Protein AF-A0A0F7K2S4-F1 (afdb_monomer_lite)

Sequence (112 aa):
MKEFGVAGFEAARSLSELNLRTWEKLLEKQAETFGLFADAGVELVKATSEAKEIKDLVAAEMSVAKQFGENVAAKSREAVQLTTEARDDYRSWIEQGFETFSKQVSQSVKVA

Secondary structure (DSSP, 8-state):
-HHHHHHHHHHHHHHHHHHHHHHHHHHHHHHHHHHHHHHHHHHHHHHHHH-SSHHHHHHHHHHHHHHHHHHHHHHHHHHHHHHHHHHHHHHHHHHHHHHHHHHHHHHHHHH-

Structure (mmCIF, N/CA/C/O backbone):
data_AF-A0A0F7K2S4-F1
#
_entry.id   AF-A0A0F7K2S4-F1
#
loop_
_atom_site.group_PDB
_atom_site.id
_atom_site.type_symbol
_atom_site.label_atom_id
_atom_site.label_alt_id
_atom_site.label_comp_id
_atom_site.label_asym_id
_atom_site.label_entity_id
_atom_site.label_seq_id
_atom_site.pdbx_PDB_ins_code
_atom_site.Cartn_x
_atom_site.Cartn_y
_atom_site.Cartn_z
_atom_site.occupancy
_atom_site.B_iso_or_equiv
_atom_site.auth_seq_id
_atom_site.auth_comp_id
_atom_site.auth_asym_id
_atom_site.auth_atom_id
_atom_site.pdbx_PDB_model_num
ATOM 1 N N . MET A 1 1 ? 25.082 1.862 -31.684 1.00 61.47 1 MET A N 1
ATOM 2 C CA . MET A 1 1 ? 25.503 1.425 -30.327 1.00 61.47 1 MET A CA 1
ATOM 3 C C . MET A 1 1 ? 25.227 2.466 -29.243 1.00 61.47 1 MET A C 1
ATOM 5 O O . MET A 1 1 ? 24.565 2.109 -28.281 1.00 61.47 1 MET A O 1
ATOM 9 N N . LYS A 1 2 ? 25.663 3.731 -29.375 1.00 73.44 2 LYS A N 1
ATOM 10 C CA . LYS A 1 2 ? 25.426 4.769 -28.347 1.00 73.44 2 LYS A CA 1
ATOM 11 C C . LYS A 1 2 ? 23.934 5.022 -28.055 1.00 73.44 2 LYS A C 1
ATOM 13 O O . LYS A 1 2 ? 23.557 5.047 -26.894 1.00 73.44 2 LYS A O 1
ATOM 18 N N . GLU A 1 3 ? 23.086 5.120 -29.084 1.00 71.31 3 GLU A N 1
ATOM 19 C CA . GLU A 1 3 ? 21.633 5.335 -28.911 1.00 71.31 3 GLU A CA 1
ATOM 20 C C . GLU A 1 3 ? 20.897 4.143 -28.281 1.00 71.31 3 GLU A C 1
ATOM 22 O O . GLU A 1 3 ? 20.024 4.330 -27.439 1.00 71.31 3 GLU A O 1
ATOM 27 N N . PHE A 1 4 ? 21.305 2.915 -28.616 1.00 75.44 4 PHE A N 1
ATOM 28 C CA . PHE A 1 4 ? 20.818 1.699 -27.953 1.00 75.44 4 PHE A CA 1
ATOM 29 C C . PHE A 1 4 ? 21.189 1.678 -26.461 1.00 75.44 4 PHE A C 1
ATOM 31 O O . PHE A 1 4 ? 20.374 1.303 -25.624 1.00 75.44 4 PHE A O 1
ATOM 38 N N . GLY A 1 5 ? 22.407 2.115 -26.115 1.00 78.25 5 GLY A N 1
ATOM 39 C CA . GLY A 1 5 ? 22.851 2.221 -24.722 1.00 78.25 5 GLY A CA 1
ATOM 40 C C . GLY A 1 5 ? 22.081 3.275 -23.920 1.00 78.25 5 GLY A C 1
ATOM 41 O O . GLY A 1 5 ? 21.739 3.028 -22.767 1.00 78.25 5 GLY A O 1
ATOM 42 N N . VAL A 1 6 ? 21.762 4.420 -24.534 1.00 84.44 6 VAL A N 1
ATOM 43 C CA . VAL A 1 6 ? 20.949 5.476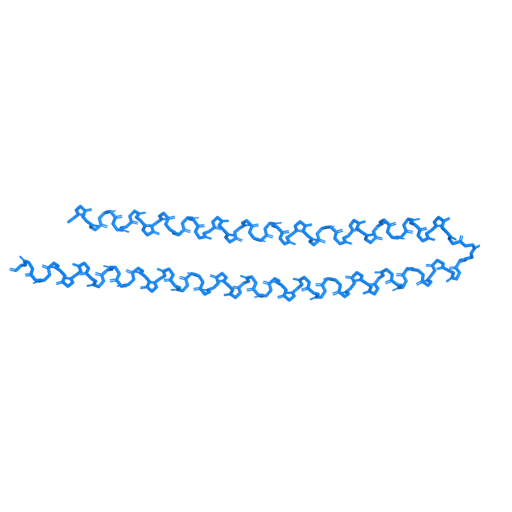 -23.903 1.00 84.44 6 VAL A CA 1
ATOM 44 C C . VAL A 1 6 ? 19.511 5.005 -23.678 1.00 84.44 6 VAL A C 1
ATOM 46 O O . VAL A 1 6 ? 19.022 5.114 -22.559 1.00 84.44 6 VAL A O 1
ATOM 49 N N . ALA A 1 7 ? 18.866 4.393 -24.676 1.00 84.19 7 ALA A N 1
ATOM 50 C CA . ALA A 1 7 ? 17.503 3.876 -24.521 1.00 84.19 7 ALA A CA 1
ATOM 51 C C . ALA A 1 7 ? 17.405 2.753 -23.476 1.00 84.19 7 ALA A C 1
ATOM 53 O O . ALA A 1 7 ? 16.451 2.707 -22.704 1.00 84.19 7 ALA A O 1
ATOM 54 N N . GLY A 1 8 ? 18.411 1.874 -23.397 1.00 85.50 8 GLY A N 1
ATOM 55 C CA . GLY A 1 8 ? 18.480 0.863 -22.340 1.00 85.50 8 GLY A CA 1
ATOM 56 C C . GLY A 1 8 ? 18.609 1.476 -20.941 1.00 85.50 8 GLY A C 1
ATOM 57 O O . GLY A 1 8 ? 17.954 1.020 -20.004 1.00 85.50 8 GLY A O 1
ATOM 58 N N . PHE A 1 9 ? 19.409 2.537 -20.798 1.00 88.69 9 PHE A N 1
ATOM 59 C CA . PHE A 1 9 ? 19.537 3.270 -19.537 1.00 88.69 9 PHE A CA 1
ATOM 60 C C . PHE A 1 9 ? 18.235 3.984 -19.148 1.00 88.69 9 PHE A C 1
ATOM 62 O O . PHE A 1 9 ? 17.816 3.902 -17.995 1.00 88.69 9 PHE A O 1
ATOM 69 N N . GLU A 1 10 ? 17.568 4.643 -20.096 1.00 89.50 10 GLU A N 1
ATOM 70 C CA . GLU A 1 10 ? 16.280 5.308 -19.867 1.00 89.50 10 GLU A CA 1
ATOM 71 C C . GLU A 1 10 ? 15.181 4.311 -19.477 1.00 89.50 10 GLU A C 1
ATOM 73 O O . GLU A 1 10 ? 14.443 4.567 -18.528 1.00 89.50 10 GLU A O 1
ATOM 78 N N . ALA A 1 11 ? 15.122 3.142 -20.126 1.00 90.75 11 ALA A N 1
ATOM 79 C CA . ALA A 1 11 ? 14.191 2.072 -19.767 1.00 90.75 11 ALA A CA 1
ATOM 80 C C . ALA A 1 11 ? 14.449 1.521 -18.353 1.00 90.75 11 ALA A C 1
ATOM 82 O O . ALA A 1 11 ? 13.510 1.295 -17.588 1.00 90.75 11 ALA A O 1
ATOM 83 N N . ALA A 1 12 ? 15.718 1.333 -17.976 1.00 91.25 12 ALA A N 1
ATOM 84 C CA . ALA A 1 12 ? 16.083 0.902 -16.627 1.00 91.25 12 ALA A CA 1
ATOM 85 C C . ALA A 1 12 ? 15.734 1.966 -15.573 1.00 91.25 12 ALA A C 1
ATOM 87 O O . ALA A 1 12 ? 15.236 1.639 -14.493 1.00 91.25 12 ALA A O 1
ATOM 88 N N . ARG A 1 13 ? 15.958 3.246 -15.892 1.00 94.50 13 ARG A N 1
ATOM 89 C CA . ARG A 1 13 ? 15.586 4.366 -15.028 1.00 94.50 13 ARG A CA 1
ATOM 90 C C 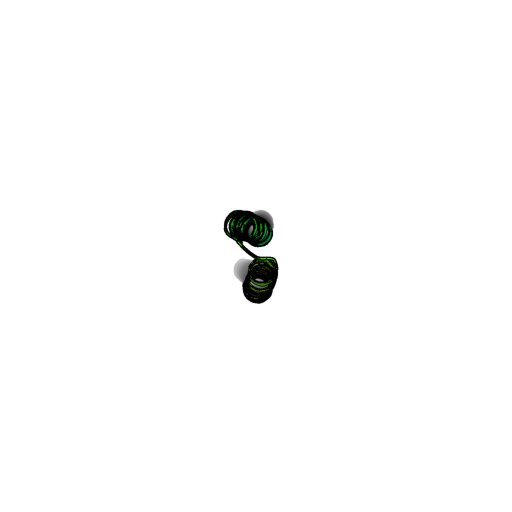. ARG A 1 13 ? 14.073 4.423 -14.816 1.00 94.50 13 ARG A C 1
ATOM 92 O O . ARG A 1 13 ? 13.643 4.488 -13.667 1.00 94.50 13 ARG A O 1
ATOM 99 N N . SER A 1 14 ? 13.278 4.368 -15.884 1.00 94.94 14 SER A N 1
ATOM 100 C CA . SER A 1 14 ? 11.816 4.445 -15.782 1.00 94.94 14 SER A CA 1
ATOM 101 C C . SER A 1 14 ? 11.221 3.250 -15.032 1.00 94.94 14 SER A C 1
ATOM 103 O O . SER A 1 14 ? 10.282 3.425 -14.259 1.00 94.94 14 SER A O 1
ATOM 105 N N . LEU A 1 15 ? 11.817 2.057 -15.159 1.00 95.81 15 LEU A N 1
ATOM 106 C CA . LEU A 1 15 ? 11.449 0.893 -14.348 1.00 95.81 15 LEU A CA 1
ATOM 107 C C . LEU A 1 15 ? 11.743 1.111 -12.856 1.00 95.81 15 LEU A C 1
ATOM 109 O O . LEU A 1 15 ? 10.936 0.747 -12.004 1.00 95.81 15 LEU A O 1
ATOM 113 N N . SER A 1 16 ? 12.891 1.708 -12.528 1.00 96.75 16 SER A N 1
ATOM 114 C CA . SER A 1 16 ? 13.245 2.041 -11.143 1.00 96.75 16 SER A CA 1
ATOM 115 C C . SER A 1 16 ? 12.258 3.042 -10.533 1.00 96.75 16 SER A C 1
ATOM 117 O O . SER A 1 16 ? 11.760 2.830 -9.429 1.00 96.75 16 SER A O 1
ATOM 119 N N . GLU A 1 17 ? 11.915 4.097 -11.275 1.00 96.56 17 GLU A N 1
ATOM 120 C CA . GLU A 1 17 ? 10.915 5.088 -10.858 1.00 96.56 17 GLU A CA 1
ATOM 121 C C . GLU A 1 17 ? 9.524 4.455 -10.681 1.00 96.56 17 GLU A C 1
ATOM 123 O O . GLU A 1 17 ? 8.830 4.751 -9.707 1.00 96.56 17 GLU A O 1
ATOM 128 N N . LEU A 1 18 ? 9.132 3.540 -11.574 1.00 97.00 18 LEU A N 1
ATOM 129 C CA . LEU A 1 18 ? 7.891 2.774 -11.457 1.00 97.00 18 LEU A CA 1
ATOM 130 C C . LEU A 1 18 ? 7.865 1.903 -10.190 1.00 97.00 18 LEU A C 1
ATOM 132 O O . LEU A 1 18 ? 6.878 1.918 -9.448 1.00 97.00 18 LEU A O 1
ATOM 136 N N . ASN A 1 19 ? 8.951 1.175 -9.917 1.00 96.56 19 ASN A N 1
ATOM 137 C CA . ASN A 1 19 ? 9.085 0.369 -8.704 1.00 96.56 19 ASN A CA 1
ATOM 138 C C . ASN A 1 19 ? 8.938 1.245 -7.455 1.00 96.56 19 ASN A C 1
ATOM 140 O O . ASN A 1 19 ? 8.141 0.921 -6.577 1.00 96.56 19 ASN A O 1
ATOM 144 N N . LEU A 1 20 ? 9.676 2.360 -7.386 1.00 97.88 20 LEU A N 1
ATOM 145 C CA . LEU A 1 20 ? 9.634 3.281 -6.248 1.00 97.88 20 LEU A CA 1
ATOM 146 C C . LEU A 1 20 ? 8.221 3.809 -6.006 1.00 97.88 20 LEU A C 1
ATOM 148 O O . LEU A 1 20 ? 7.707 3.658 -4.902 1.00 97.88 20 LEU A O 1
ATOM 152 N N . ARG A 1 21 ? 7.552 4.313 -7.048 1.00 96.50 21 ARG A N 1
ATOM 153 C CA . ARG A 1 21 ? 6.174 4.812 -6.944 1.00 96.50 21 ARG A CA 1
ATOM 154 C C . ARG A 1 21 ? 5.195 3.733 -6.470 1.00 96.50 21 ARG A C 1
ATOM 156 O O . ARG A 1 21 ? 4.291 4.014 -5.687 1.00 96.50 21 ARG A O 1
ATOM 163 N N . THR A 1 22 ? 5.360 2.496 -6.939 1.00 95.81 22 THR A N 1
ATOM 164 C CA . THR A 1 22 ? 4.522 1.365 -6.509 1.00 95.81 22 THR A CA 1
ATOM 165 C C . THR A 1 22 ? 4.730 1.061 -5.024 1.00 95.81 22 THR A C 1
ATOM 167 O O . THR A 1 22 ? 3.762 0.868 -4.288 1.00 95.81 22 THR A O 1
ATOM 170 N N . TRP A 1 23 ? 5.985 1.054 -4.570 1.00 95.50 23 TRP A N 1
ATOM 171 C CA . TRP A 1 23 ? 6.331 0.817 -3.170 1.00 95.50 23 TRP A CA 1
ATOM 172 C C . TRP A 1 23 ? 5.882 1.943 -2.243 1.00 95.50 23 TRP A C 1
ATOM 174 O O . TRP A 1 23 ? 5.373 1.654 -1.165 1.00 95.50 23 TRP A O 1
ATOM 184 N N . GLU A 1 24 ? 6.012 3.202 -2.659 1.00 96.50 24 GLU A N 1
ATOM 185 C CA . GLU A 1 24 ? 5.511 4.357 -1.907 1.00 96.50 24 GLU A CA 1
ATOM 186 C C . GLU A 1 24 ? 4.007 4.229 -1.648 1.00 96.50 24 GLU A C 1
ATOM 188 O O . GLU A 1 24 ? 3.581 4.268 -0.493 1.00 96.50 24 GLU A O 1
ATOM 193 N N . LYS A 1 25 ? 3.216 3.954 -2.694 1.00 95.75 25 LYS A N 1
ATOM 194 C CA . LYS A 1 25 ? 1.768 3.727 -2.561 1.00 95.75 25 LYS A CA 1
ATOM 195 C C . LYS A 1 25 ? 1.445 2.534 -1.652 1.00 95.75 25 LYS A C 1
ATOM 197 O O . LYS A 1 25 ? 0.512 2.596 -0.855 1.00 95.75 25 LYS A O 1
ATOM 202 N N . LEU A 1 26 ? 2.196 1.433 -1.758 1.00 93.50 26 LEU A N 1
ATOM 203 C CA . LEU A 1 26 ? 2.009 0.258 -0.895 1.00 93.50 26 LEU A CA 1
ATOM 204 C C . LEU A 1 26 ? 2.267 0.584 0.580 1.00 93.50 26 LEU A C 1
ATOM 206 O O . LEU A 1 26 ? 1.485 0.183 1.442 1.00 93.50 26 LEU A O 1
ATOM 210 N N . LEU A 1 27 ? 3.347 1.310 0.869 1.00 95.44 27 LEU A N 1
ATOM 211 C CA . LEU A 1 27 ? 3.701 1.719 2.227 1.00 95.44 27 LEU A CA 1
ATOM 212 C C . LEU A 1 27 ? 2.675 2.693 2.808 1.00 95.44 27 LEU A C 1
ATOM 214 O O . LEU A 1 27 ? 2.289 2.538 3.965 1.00 95.44 27 LEU A O 1
ATOM 218 N N . GLU A 1 28 ? 2.183 3.635 2.004 1.00 94.62 28 GLU A N 1
ATOM 219 C CA . GLU A 1 28 ? 1.095 4.536 2.388 1.00 94.62 28 GLU A CA 1
ATOM 220 C C . GLU A 1 28 ? -0.153 3.741 2.801 1.00 94.62 28 GLU A C 1
ATOM 222 O O . GLU A 1 28 ? -0.661 3.910 3.910 1.00 94.62 28 GLU A O 1
ATOM 227 N N . LYS A 1 29 ? -0.587 2.773 1.982 1.00 93.62 29 LYS A N 1
ATOM 228 C CA . LYS A 1 29 ? -1.740 1.917 2.313 1.00 93.62 29 LYS A CA 1
ATOM 229 C C . LYS A 1 29 ? -1.514 1.024 3.524 1.00 93.62 29 LYS A C 1
ATOM 231 O O . LYS A 1 29 ? -2.449 0.786 4.296 1.00 93.62 29 LYS A O 1
ATOM 236 N N . GLN A 1 30 ? -0.291 0.547 3.732 1.00 92.50 30 GLN A N 1
ATOM 237 C CA . GLN A 1 30 ? 0.051 -0.203 4.934 1.00 92.50 30 GLN A CA 1
ATOM 238 C C . GLN A 1 30 ? -0.046 0.685 6.183 1.00 92.50 30 GLN A C 1
ATOM 240 O O . GLN A 1 30 ? -0.653 0.265 7.168 1.00 92.50 30 GLN A O 1
ATOM 245 N N . ALA A 1 31 ? 0.464 1.919 6.132 1.00 95.62 31 ALA A N 1
ATOM 246 C CA . ALA A 1 31 ? 0.361 2.883 7.226 1.00 95.62 31 ALA A CA 1
ATOM 247 C C . ALA A 1 31 ? -1.097 3.268 7.528 1.00 95.62 31 ALA A C 1
ATOM 249 O O . ALA A 1 31 ? -1.503 3.245 8.688 1.00 95.62 31 ALA A O 1
ATOM 250 N N . GLU A 1 32 ? -1.910 3.535 6.500 1.00 94.12 32 GLU A N 1
ATOM 251 C CA . GLU A 1 32 ? -3.351 3.783 6.654 1.00 94.12 32 GLU A CA 1
ATOM 252 C C . GLU A 1 32 ? -4.061 2.603 7.336 1.00 94.12 32 GLU A C 1
ATOM 254 O O . GLU A 1 32 ? -4.889 2.796 8.224 1.00 94.12 32 GLU A O 1
ATOM 259 N N . THR A 1 33 ? -3.719 1.370 6.950 1.00 93.19 33 THR A N 1
ATOM 260 C CA . THR A 1 33 ? -4.306 0.161 7.544 1.00 93.19 33 THR A CA 1
ATOM 261 C C . THR A 1 33 ? -3.900 0.006 9.009 1.00 93.19 33 THR A C 1
ATOM 263 O O . THR A 1 33 ? -4.742 -0.335 9.836 1.00 93.19 33 THR A O 1
ATOM 266 N N . PHE A 1 34 ? -2.642 0.296 9.361 1.00 93.44 34 PHE A N 1
ATOM 267 C CA . PHE A 1 34 ? -2.209 0.348 10.762 1.00 93.44 34 PHE A CA 1
ATOM 268 C C . PHE A 1 34 ? -2.957 1.422 11.561 1.00 93.44 34 PHE A C 1
ATOM 270 O O . PHE A 1 34 ? -3.316 1.175 12.713 1.00 93.44 34 PHE A O 1
ATOM 277 N N . GLY A 1 35 ? -3.248 2.570 10.941 1.00 95.12 35 GLY A N 1
ATOM 278 C CA . GLY A 1 35 ? -4.069 3.631 11.528 1.00 95.12 35 GLY A CA 1
ATOM 279 C C . GLY A 1 35 ? -5.429 3.128 12.014 1.00 95.12 35 GLY A C 1
ATOM 280 O O . GLY A 1 35 ? -5.824 3.444 13.130 1.00 95.12 35 GLY A O 1
ATOM 281 N N . LEU A 1 36 ? -6.078 2.229 11.264 1.00 94.81 36 LEU A N 1
ATOM 282 C CA . LEU A 1 36 ? -7.371 1.651 11.659 1.00 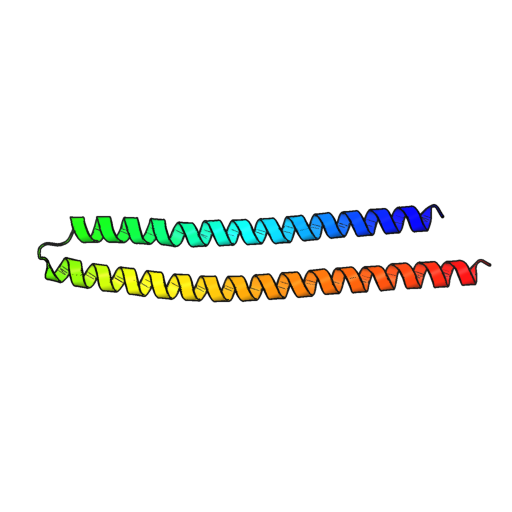94.81 36 LEU A CA 1
ATOM 283 C C . LEU A 1 36 ? -7.322 0.906 12.999 1.00 94.81 36 LEU A C 1
ATOM 285 O O . LEU A 1 36 ? -8.289 0.935 13.757 1.00 94.81 36 LEU A O 1
ATOM 289 N N . PHE A 1 37 ? -6.213 0.225 13.300 1.00 92.19 37 PHE A N 1
ATOM 290 C CA . PHE A 1 37 ? -6.049 -0.463 14.583 1.00 92.19 37 PHE A CA 1
ATOM 291 C C . PHE A 1 37 ? -5.847 0.528 15.728 1.00 92.19 37 PHE A C 1
ATOM 293 O O . PHE A 1 37 ? -6.365 0.314 16.824 1.00 92.19 37 PHE A O 1
ATOM 300 N N . ALA A 1 38 ? -5.103 1.609 15.479 1.00 95.38 38 ALA A N 1
ATOM 301 C CA . ALA A 1 38 ? -4.921 2.672 16.458 1.00 95.38 38 ALA A CA 1
ATOM 302 C C . ALA A 1 38 ? -6.255 3.373 16.758 1.00 95.38 38 ALA A C 1
ATOM 304 O O . ALA A 1 38 ? -6.605 3.525 17.927 1.00 95.38 38 ALA A O 1
ATOM 305 N N . ASP A 1 39 ? -7.026 3.706 15.721 1.00 94.06 39 ASP A N 1
ATOM 306 C CA . ASP A 1 39 ? -8.343 4.333 15.846 1.00 94.06 39 ASP A CA 1
ATOM 307 C C . ASP A 1 39 ? -9.313 3.441 16.630 1.00 94.06 39 ASP A C 1
ATOM 309 O O . ASP A 1 39 ? -9.928 3.899 17.593 1.00 94.06 39 ASP A O 1
ATOM 313 N N . ALA A 1 40 ? -9.378 2.145 16.305 1.00 94.00 40 ALA A N 1
ATOM 314 C CA . ALA A 1 40 ? -10.190 1.186 17.054 1.00 94.00 40 ALA A CA 1
ATOM 315 C C . ALA A 1 40 ? -9.769 1.101 18.533 1.00 94.00 40 ALA A C 1
ATOM 317 O O . ALA A 1 40 ? -10.618 1.047 19.423 1.00 94.00 40 ALA A O 1
ATOM 318 N N . GLY A 1 41 ? -8.463 1.130 18.820 1.00 92.44 41 GLY A N 1
ATOM 319 C CA . GLY A 1 41 ? -7.950 1.164 20.190 1.00 92.44 41 GLY A CA 1
ATOM 320 C C . GLY A 1 41 ? -8.377 2.422 20.952 1.00 92.44 41 GLY A C 1
ATOM 321 O O . GLY A 1 41 ? -8.808 2.330 22.103 1.00 92.44 41 GLY A O 1
ATOM 322 N N . VAL A 1 42 ? -8.310 3.590 20.309 1.00 94.44 42 VAL A N 1
ATOM 323 C CA . VAL A 1 42 ? -8.774 4.862 20.884 1.00 94.44 42 VAL A CA 1
ATOM 324 C C . VAL A 1 42 ? -10.281 4.829 21.146 1.00 94.44 42 VAL A C 1
ATOM 326 O O . VAL A 1 42 ? -10.717 5.225 22.229 1.00 94.44 42 VAL A O 1
ATOM 329 N N . GLU A 1 43 ? -11.077 4.320 20.203 1.00 92.25 43 GLU A N 1
ATOM 330 C CA . GLU A 1 43 ? -12.526 4.180 20.371 1.00 92.25 43 GLU A CA 1
ATOM 331 C C . GLU A 1 43 ? -12.884 3.234 21.528 1.00 92.25 43 GLU A C 1
ATOM 333 O O . GLU A 1 43 ? -13.757 3.565 22.330 1.00 92.25 43 GLU A O 1
ATOM 338 N N . LEU A 1 44 ? -12.174 2.111 21.688 1.00 91.00 44 LEU A N 1
ATOM 339 C CA . LEU A 1 44 ? -12.384 1.176 22.802 1.00 91.00 44 LEU A CA 1
ATOM 340 C C . LEU A 1 44 ? -12.032 1.786 24.163 1.00 91.00 44 LEU A C 1
ATOM 342 O O . LEU A 1 44 ? -12.781 1.615 25.128 1.00 91.00 44 LEU A O 1
ATOM 346 N N . VAL A 1 45 ? -10.916 2.517 24.259 1.00 92.75 45 VAL A N 1
ATOM 347 C CA . VAL A 1 45 ? -10.541 3.225 25.495 1.00 92.75 45 VAL A CA 1
ATOM 348 C C . VAL A 1 45 ? -11.604 4.259 25.853 1.00 92.75 45 VAL A C 1
ATOM 350 O O . VAL A 1 45 ? -12.037 4.325 27.006 1.00 92.75 45 VAL A O 1
ATOM 353 N N . LYS A 1 46 ? -12.075 5.024 24.863 1.00 90.44 46 LYS A N 1
ATOM 354 C CA . LYS A 1 46 ? -13.138 6.010 25.053 1.00 90.44 46 LYS A CA 1
ATOM 355 C C . LYS A 1 46 ? -14.431 5.347 25.531 1.00 90.44 46 LYS A C 1
ATOM 357 O O . LYS A 1 46 ? -14.957 5.740 26.572 1.00 90.44 46 LYS A O 1
ATOM 362 N N . ALA A 1 47 ? -14.879 4.300 24.842 1.00 87.88 47 ALA A N 1
ATOM 363 C CA . ALA A 1 47 ? -16.057 3.522 25.213 1.00 87.88 47 ALA A CA 1
ATOM 364 C C . ALA A 1 47 ? -15.971 2.976 26.644 1.00 87.88 47 ALA A C 1
ATOM 366 O O . ALA A 1 47 ? -16.926 3.081 27.408 1.00 87.88 47 ALA A O 1
ATOM 367 N N . THR A 1 48 ? -14.805 2.460 27.032 1.00 87.06 48 THR A N 1
ATOM 368 C CA . THR A 1 48 ? -14.564 1.947 28.386 1.00 87.06 48 THR A CA 1
ATOM 369 C C . THR A 1 48 ? -14.630 3.047 29.441 1.00 87.06 48 THR A C 1
ATOM 371 O O . THR A 1 48 ? -15.169 2.829 30.521 1.00 87.06 48 THR A O 1
ATOM 374 N N . SER A 1 49 ? -14.113 4.239 29.136 1.00 88.75 49 SER A N 1
ATOM 375 C CA . SER A 1 49 ? -14.139 5.376 30.064 1.00 88.75 49 SER A CA 1
ATOM 376 C C . SER A 1 49 ? -15.527 6.005 30.241 1.00 88.75 49 SER A C 1
ATOM 378 O O . SER A 1 49 ? -15.799 6.608 31.278 1.00 88.75 49 SER A O 1
ATOM 380 N N . GLU A 1 50 ? -16.404 5.865 29.244 1.00 87.69 50 GLU A N 1
ATOM 381 C CA . GLU A 1 50 ? -17.748 6.454 29.229 1.00 87.69 50 GLU A CA 1
ATOM 382 C C . GLU A 1 50 ? -18.844 5.464 29.671 1.00 87.69 50 GLU A C 1
ATOM 384 O O . GLU A 1 50 ? -19.941 5.888 30.052 1.00 87.69 50 GLU A O 1
ATOM 389 N N . ALA A 1 51 ? -18.566 4.156 29.645 1.00 86.56 51 ALA A N 1
ATOM 390 C CA . ALA A 1 51 ? -19.527 3.115 29.996 1.00 86.56 51 ALA A CA 1
ATOM 391 C C . ALA A 1 51 ? -19.906 3.158 31.485 1.00 86.56 51 ALA A C 1
ATOM 393 O O . ALA A 1 51 ? -19.054 3.151 32.374 1.00 86.56 51 ALA A O 1
ATOM 394 N N . LYS A 1 52 ? -21.214 3.152 31.765 1.00 84.62 52 LYS A N 1
ATOM 395 C CA . LYS A 1 52 ? -21.755 3.094 33.135 1.00 84.62 52 LYS A CA 1
ATOM 396 C C . LYS A 1 52 ? -22.112 1.673 33.550 1.00 84.62 52 LYS A C 1
ATOM 398 O O . LYS A 1 52 ? -22.081 1.352 34.735 1.00 84.62 52 LYS A O 1
ATOM 403 N N . GLU A 1 53 ? -22.442 0.829 32.577 1.00 90.44 53 GLU A N 1
ATOM 404 C CA . GLU A 1 53 ? -22.795 -0.571 32.774 1.00 90.44 53 GLU A CA 1
ATOM 405 C C . GLU A 1 53 ? -22.076 -1.475 31.761 1.00 90.44 53 GLU A C 1
ATOM 407 O O . GLU A 1 53 ? -21.733 -1.059 30.656 1.00 90.44 53 GLU A O 1
ATOM 412 N N . ILE A 1 54 ? -21.913 -2.757 32.104 1.00 85.88 54 ILE A N 1
ATOM 413 C CA . ILE A 1 54 ? -21.264 -3.757 31.232 1.00 85.88 54 ILE A CA 1
ATOM 414 C C . ILE A 1 54 ? -21.974 -3.877 29.873 1.00 85.88 54 ILE A C 1
ATOM 416 O O . ILE A 1 54 ? -21.325 -4.076 28.850 1.00 85.88 54 ILE A O 1
ATOM 420 N N . LYS A 1 55 ? -23.305 -3.728 29.836 1.00 88.75 55 LYS A N 1
ATOM 421 C CA . LYS A 1 55 ? -24.079 -3.798 28.586 1.00 88.75 55 LYS A CA 1
ATOM 422 C C . LYS A 1 55 ? -23.704 -2.685 27.597 1.00 88.75 55 LYS A C 1
ATOM 424 O O . LYS A 1 55 ? -23.722 -2.924 26.393 1.00 88.75 55 LYS A O 1
ATOM 429 N N . ASP A 1 56 ? -23.336 -1.506 28.104 1.00 87.25 56 ASP A N 1
ATOM 430 C CA . ASP A 1 56 ? -22.920 -0.366 27.283 1.00 87.25 56 ASP A CA 1
ATOM 431 C C . ASP A 1 56 ? -21.542 -0.641 26.669 1.00 87.25 56 ASP A C 1
ATOM 433 O O . ASP A 1 56 ? -21.309 -0.342 25.499 1.00 87.25 56 ASP A O 1
ATOM 437 N N . LEU A 1 57 ? -20.663 -1.301 27.434 1.00 88.12 57 LEU A N 1
ATOM 438 C CA . LEU A 1 57 ? -19.348 -1.742 26.974 1.00 88.12 57 LEU A CA 1
ATOM 439 C C . LEU A 1 57 ? -19.464 -2.743 25.816 1.00 88.12 57 LEU A C 1
ATOM 441 O O . LEU A 1 57 ? -18.851 -2.554 24.772 1.00 88.12 57 LEU A O 1
ATOM 445 N N . VAL A 1 58 ? -20.311 -3.768 25.968 1.00 91.38 58 VAL A N 1
ATOM 446 C CA . VAL A 1 58 ? -20.535 -4.797 24.934 1.00 91.38 58 VAL A CA 1
ATOM 447 C C . VAL A 1 58 ? -21.127 -4.185 23.662 1.00 91.38 58 VAL A C 1
ATOM 449 O O . VAL A 1 58 ? -20.731 -4.538 22.551 1.00 91.38 58 VAL A O 1
ATOM 452 N N . ALA A 1 59 ? -22.068 -3.246 23.800 1.00 90.19 59 ALA A N 1
ATOM 453 C CA . ALA A 1 59 ? -22.621 -2.528 22.655 1.00 90.19 59 ALA A CA 1
ATOM 454 C C . ALA A 1 59 ? -21.546 -1.707 21.922 1.00 90.19 59 ALA A C 1
ATOM 456 O O . ALA A 1 59 ? -21.505 -1.708 20.689 1.00 90.19 59 ALA A O 1
ATOM 457 N N . ALA A 1 60 ? -20.656 -1.049 22.667 1.00 89.81 60 ALA A N 1
ATOM 458 C CA . ALA A 1 60 ? -19.562 -0.284 22.092 1.00 89.81 60 ALA A CA 1
ATOM 459 C C . ALA A 1 60 ? -18.517 -1.177 21.407 1.00 89.81 60 ALA A C 1
ATOM 461 O O . ALA A 1 60 ? -18.141 -0.889 20.275 1.00 89.81 60 ALA A O 1
ATOM 462 N N . GLU A 1 61 ? -18.116 -2.296 22.018 1.00 90.12 61 GLU A N 1
ATOM 463 C CA . GLU A 1 61 ? -17.217 -3.280 21.395 1.00 90.12 61 GLU A CA 1
ATOM 464 C C . GLU A 1 61 ? -17.772 -3.792 20.060 1.00 90.12 61 GLU A C 1
ATOM 466 O O . GLU A 1 61 ? -17.048 -3.830 19.065 1.00 90.12 61 GLU A O 1
ATOM 471 N N . MET A 1 62 ? -19.069 -4.123 19.998 1.00 94.38 62 MET A N 1
ATOM 472 C CA . MET A 1 62 ? -19.717 -4.531 18.745 1.00 94.38 62 MET A CA 1
ATOM 473 C C . MET A 1 62 ? -19.711 -3.414 17.695 1.00 94.38 62 MET A C 1
ATOM 475 O O . MET A 1 62 ? -19.509 -3.689 16.511 1.00 94.38 62 MET A O 1
ATOM 479 N N . SER A 1 63 ? -19.928 -2.164 18.112 1.00 93.00 63 SER A N 1
ATOM 480 C CA . SER A 1 63 ? -19.888 -1.008 17.213 1.00 93.00 63 SER A CA 1
ATOM 481 C C . SER A 1 63 ? -18.490 -0.800 16.632 1.00 93.00 63 SER A C 1
ATOM 483 O O . SER A 1 63 ? -18.351 -0.719 15.411 1.00 93.00 63 SER A O 1
ATOM 485 N N . VAL A 1 64 ? -17.458 -0.787 17.482 1.00 94.62 64 VAL A N 1
ATOM 486 C CA . VAL A 1 64 ? -16.059 -0.635 17.053 1.00 94.62 64 VAL A CA 1
ATOM 487 C C . VAL A 1 64 ? -15.655 -1.790 16.143 1.00 94.62 64 VAL A C 1
ATOM 489 O O . VAL A 1 64 ? -15.090 -1.565 15.077 1.00 94.62 64 VAL A O 1
ATOM 492 N N . ALA A 1 65 ? -16.002 -3.031 16.498 1.00 93.81 65 ALA A N 1
ATOM 493 C CA . ALA A 1 65 ? -15.702 -4.200 15.674 1.00 93.81 65 ALA A CA 1
ATOM 494 C C . ALA A 1 65 ? -16.353 -4.112 14.285 1.00 93.81 65 ALA A C 1
ATOM 496 O O . ALA A 1 65 ? -15.715 -4.435 13.279 1.00 93.81 65 ALA A O 1
ATOM 497 N N . LYS A 1 66 ? -17.606 -3.645 14.209 1.00 95.88 66 LYS A N 1
ATOM 498 C CA . LYS A 1 66 ? -18.303 -3.438 12.937 1.00 95.88 66 LYS A CA 1
ATOM 499 C C . LYS A 1 66 ? -17.611 -2.368 12.091 1.00 95.88 66 LYS A C 1
ATOM 501 O O . LYS A 1 66 ? -17.306 -2.631 10.930 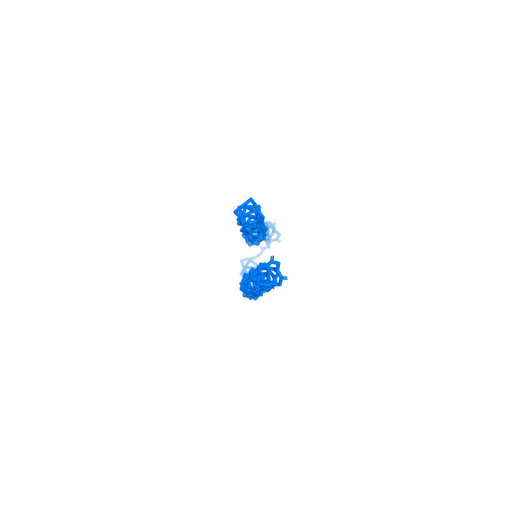1.00 95.88 66 LYS A O 1
ATOM 506 N N . GLN A 1 67 ? -17.340 -1.199 12.667 1.00 94.62 67 GLN A N 1
ATOM 507 C CA . GLN A 1 67 ? -16.701 -0.079 11.970 1.00 94.62 67 GLN A CA 1
ATOM 508 C C . GLN A 1 67 ? -15.288 -0.443 11.499 1.00 94.62 67 GLN A C 1
ATOM 510 O O . GLN A 1 67 ? -14.927 -0.206 10.347 1.00 94.62 67 GLN A O 1
ATOM 515 N N . PHE A 1 68 ? -14.510 -1.104 12.355 1.00 95.38 68 PHE A N 1
ATOM 516 C CA . PHE A 1 68 ? -13.201 -1.640 12.004 1.00 95.38 68 PHE A CA 1
ATOM 517 C C . PHE A 1 68 ? -13.295 -2.627 10.830 1.00 95.38 68 PHE A C 1
ATOM 519 O O . PHE A 1 68 ? -12.556 -2.497 9.855 1.00 95.38 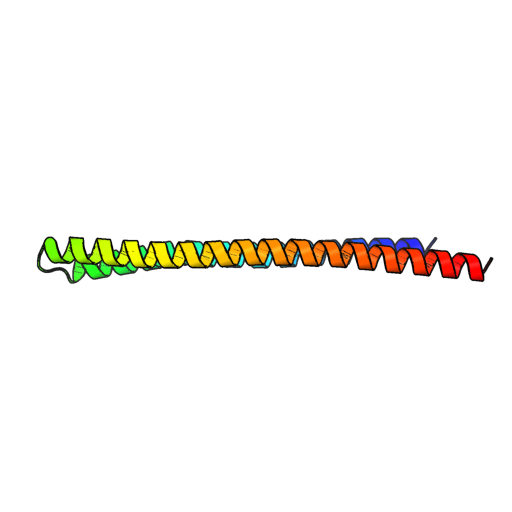68 PHE A O 1
ATOM 526 N N . GLY A 1 69 ? -14.239 -3.572 10.873 1.00 96.06 69 GLY A N 1
ATOM 527 C CA . GLY A 1 69 ? -14.465 -4.529 9.788 1.00 96.06 69 GLY A CA 1
ATOM 528 C C . GLY A 1 69 ? -14.850 -3.867 8.460 1.00 96.06 69 GLY A C 1
ATOM 529 O O . GLY A 1 69 ? -14.312 -4.230 7.412 1.00 96.06 69 GLY A O 1
ATOM 530 N N . GLU A 1 70 ? -15.736 -2.868 8.492 1.00 96.50 70 GLU A N 1
ATOM 531 C CA . GLU A 1 70 ? -16.115 -2.074 7.316 1.00 96.50 70 GLU A CA 1
ATOM 532 C C . GLU A 1 70 ? -14.906 -1.328 6.727 1.00 96.50 70 GLU A C 1
ATOM 534 O O . GLU A 1 70 ? -14.684 -1.369 5.511 1.00 96.50 70 GLU A O 1
ATOM 539 N N . ASN A 1 71 ? -14.070 -0.730 7.579 1.00 95.75 71 ASN A N 1
ATOM 540 C CA . ASN A 1 71 ? -12.862 -0.023 7.159 1.00 95.75 71 ASN A CA 1
ATOM 541 C C . ASN A 1 71 ? -11.805 -0.966 6.566 1.00 95.75 71 ASN A C 1
ATOM 543 O O . ASN A 1 71 ? -11.230 -0.665 5.518 1.00 95.75 71 ASN A O 1
ATOM 547 N N . VAL A 1 72 ? -11.581 -2.142 7.164 1.00 95.19 72 VAL A N 1
ATOM 548 C CA . VAL A 1 72 ? -10.676 -3.162 6.604 1.00 95.19 72 VAL A CA 1
ATOM 549 C C . VAL A 1 72 ? -11.182 -3.658 5.247 1.00 95.19 72 VAL A C 1
ATOM 551 O O . VAL A 1 72 ? -10.392 -3.822 4.312 1.00 95.19 72 VAL A O 1
ATOM 554 N N . ALA A 1 73 ? -12.493 -3.863 5.095 1.00 96.25 73 ALA A N 1
ATOM 555 C CA . ALA A 1 73 ? -13.077 -4.247 3.814 1.00 96.25 73 ALA A CA 1
ATOM 556 C C . ALA A 1 73 ? -12.880 -3.158 2.744 1.00 96.25 73 ALA A C 1
ATOM 558 O O . ALA A 1 73 ? -12.581 -3.480 1.591 1.00 96.25 73 ALA A O 1
ATOM 559 N N . ALA A 1 74 ? -12.999 -1.878 3.112 1.00 95.38 74 ALA A N 1
ATOM 560 C CA . ALA A 1 74 ? -12.699 -0.760 2.220 1.00 95.38 74 ALA A CA 1
ATOM 561 C C . ALA A 1 74 ? -11.219 -0.752 1.798 1.00 95.38 74 ALA A C 1
ATOM 563 O O . ALA A 1 74 ? -10.932 -0.767 0.599 1.00 95.38 74 ALA A O 1
ATOM 564 N N . LYS A 1 75 ? -10.281 -0.859 2.751 1.00 93.75 75 LYS A N 1
ATOM 565 C CA . LYS A 1 75 ? -8.837 -0.918 2.456 1.00 93.75 75 LYS A CA 1
ATOM 566 C C . LYS A 1 75 ? -8.441 -2.125 1.613 1.00 93.75 75 LYS A C 1
ATOM 568 O O . LYS A 1 75 ? -7.590 -2.012 0.735 1.00 93.75 75 LYS A O 1
ATOM 573 N N . SER A 1 76 ? -9.113 -3.259 1.792 1.00 92.44 76 SER A N 1
ATOM 574 C CA . SER A 1 76 ? -8.902 -4.445 0.952 1.00 92.44 76 SER A CA 1
ATOM 575 C C . SER A 1 76 ? -9.258 -4.183 -0.516 1.00 92.44 76 SER A C 1
ATOM 577 O O . SER A 1 76 ? -8.553 -4.637 -1.416 1.00 92.44 76 SER A O 1
ATOM 579 N N . ARG A 1 77 ? -10.325 -3.414 -0.785 1.00 95.56 77 ARG A N 1
ATOM 580 C CA . ARG A 1 77 ? -10.690 -3.005 -2.154 1.00 95.56 77 ARG A CA 1
ATOM 581 C C . ARG A 1 77 ? -9.671 -2.028 -2.738 1.00 95.56 77 ARG A C 1
ATOM 583 O O . ARG A 1 77 ? -9.290 -2.192 -3.893 1.00 95.56 77 ARG A O 1
ATOM 590 N N . GLU A 1 78 ? -9.203 -1.066 -1.944 1.00 94.31 78 GLU A N 1
ATOM 591 C CA . GLU A 1 78 ? -8.134 -0.141 -2.350 1.00 94.31 78 GLU A CA 1
ATOM 592 C C . GLU A 1 78 ? -6.839 -0.899 -2.706 1.00 94.31 78 GLU A C 1
ATOM 594 O O . GLU A 1 78 ? -6.200 -0.595 -3.708 1.00 94.31 78 GLU A O 1
ATOM 599 N N . ALA A 1 79 ? -6.480 -1.946 -1.956 1.00 92.12 79 ALA A N 1
ATOM 600 C CA . ALA A 1 79 ? -5.309 -2.777 -2.254 1.00 92.12 79 ALA A CA 1
ATOM 601 C C . ALA A 1 79 ? -5.433 -3.537 -3.592 1.00 92.12 79 ALA A C 1
ATOM 603 O O . ALA A 1 79 ? -4.464 -3.646 -4.351 1.00 92.12 79 ALA A O 1
ATOM 604 N N . VAL A 1 80 ? -6.630 -4.037 -3.919 1.00 95.12 80 VAL A N 1
ATOM 605 C CA . VAL A 1 80 ? -6.909 -4.655 -5.230 1.00 95.12 80 VAL A CA 1
ATOM 606 C C . VAL A 1 80 ? -6.789 -3.630 -6.360 1.00 95.12 80 VAL A C 1
ATOM 608 O O . VAL A 1 80 ? -6.221 -3.939 -7.412 1.00 95.12 80 VAL A O 1
ATOM 611 N N . GLN A 1 81 ? -7.281 -2.406 -6.147 1.00 95.19 81 GLN A N 1
ATOM 612 C CA . GLN A 1 81 ? -7.130 -1.313 -7.111 1.00 95.19 81 GLN A CA 1
ATOM 613 C C . GLN A 1 81 ? -5.655 -0.975 -7.331 1.00 95.19 81 GLN A C 1
ATOM 615 O O . GLN A 1 81 ? -5.208 -0.980 -8.473 1.00 95.19 81 GLN A O 1
ATOM 620 N N . LEU A 1 82 ? -4.872 -0.819 -6.260 1.00 94.81 82 LEU A N 1
ATOM 621 C CA . LEU A 1 82 ? -3.435 -0.554 -6.344 1.00 94.81 82 LEU A CA 1
ATOM 622 C C . LEU A 1 82 ? -2.679 -1.649 -7.113 1.00 94.81 82 LEU A C 1
ATOM 624 O O . LEU A 1 82 ? -1.804 -1.357 -7.923 1.00 94.81 82 LEU A O 1
ATOM 628 N N . THR A 1 83 ? -3.042 -2.914 -6.899 1.00 94.00 83 THR A N 1
ATOM 629 C CA . THR A 1 83 ? -2.447 -4.044 -7.633 1.00 94.00 83 THR A CA 1
ATOM 630 C C . THR A 1 83 ? -2.791 -3.987 -9.124 1.00 94.00 83 THR A C 1
ATOM 632 O O . THR A 1 83 ? -1.955 -4.292 -9.975 1.00 94.00 83 THR A O 1
ATOM 635 N N . THR A 1 84 ? -4.018 -3.574 -9.450 1.00 96.69 84 THR A N 1
ATOM 636 C CA . THR A 1 84 ? -4.472 -3.394 -10.835 1.00 96.69 84 THR A CA 1
ATOM 637 C C . THR A 1 84 ? -3.738 -2.234 -11.506 1.00 96.69 84 THR A C 1
ATOM 639 O O . THR A 1 84 ? -3.222 -2.411 -12.605 1.00 96.69 84 THR A O 1
ATOM 642 N N . GLU A 1 85 ? -3.609 -1.094 -10.822 1.00 96.06 85 GLU A N 1
ATOM 643 C CA . GLU A 1 85 ? -2.831 0.057 -11.296 1.00 96.06 85 GLU A CA 1
ATOM 644 C C . GLU A 1 85 ? -1.375 -0.322 -11.559 1.00 96.06 85 GLU A C 1
ATOM 646 O O . GLU A 1 85 ? -0.854 -0.045 -12.633 1.00 96.06 85 GLU A O 1
ATOM 651 N N . ALA A 1 86 ? -0.728 -1.007 -10.611 1.00 96.75 86 ALA A N 1
ATOM 652 C CA . ALA A 1 86 ? 0.652 -1.445 -10.774 1.00 96.75 86 ALA A CA 1
ATOM 653 C C . ALA A 1 86 ? 0.805 -2.336 -12.015 1.00 96.75 86 ALA A C 1
ATOM 655 O O . ALA A 1 86 ? 1.687 -2.100 -12.837 1.00 96.75 86 ALA A O 1
ATOM 656 N N . ARG A 1 87 ? -0.080 -3.329 -12.196 1.00 97.31 87 ARG A N 1
ATOM 657 C CA . ARG A 1 87 ? -0.089 -4.192 -13.389 1.00 97.31 87 ARG A CA 1
ATOM 658 C C . ARG A 1 87 ? -0.176 -3.373 -14.679 1.00 97.31 87 ARG A C 1
ATOM 660 O O . ARG A 1 87 ? 0.564 -3.656 -15.622 1.00 97.31 87 ARG A O 1
ATOM 667 N N . ASP A 1 88 ? -1.085 -2.407 -14.729 1.00 97.88 88 ASP A N 1
ATOM 668 C CA . ASP A 1 88 ? -1.324 -1.598 -15.924 1.00 97.88 88 ASP A CA 1
ATOM 669 C C . ASP A 1 88 ? -0.138 -0.657 -16.208 1.00 97.88 88 ASP A C 1
ATOM 671 O O . ASP A 1 88 ? 0.284 -0.536 -17.360 1.00 97.88 88 ASP A O 1
ATOM 675 N N . ASP A 1 89 ? 0.492 -0.103 -15.169 1.00 96.81 89 ASP A N 1
ATOM 676 C CA . ASP A 1 89 ? 1.722 0.683 -15.283 1.00 96.81 89 ASP A CA 1
ATOM 677 C C . ASP A 1 89 ? 2.897 -0.153 -15.837 1.00 96.81 89 ASP A C 1
ATOM 679 O O . ASP A 1 89 ? 3.591 0.293 -16.756 1.00 96.81 89 ASP A O 1
ATOM 683 N N . TYR A 1 90 ? 3.120 -1.379 -15.337 1.00 97.12 90 TYR A N 1
ATOM 684 C CA . TYR A 1 90 ? 4.165 -2.267 -15.879 1.00 97.12 90 TYR A CA 1
ATOM 685 C C . TYR A 1 90 ? 3.884 -2.652 -17.327 1.00 97.12 90 TYR A C 1
ATOM 687 O O . TYR A 1 90 ? 4.807 -2.712 -18.141 1.00 97.12 90 TYR A O 1
ATOM 695 N N . ARG A 1 91 ? 2.617 -2.910 -17.665 1.00 97.50 91 ARG A N 1
ATOM 696 C CA . ARG A 1 91 ? 2.224 -3.203 -19.043 1.00 97.50 91 ARG A CA 1
ATOM 697 C C . ARG A 1 91 ? 2.558 -2.029 -19.962 1.00 97.50 91 ARG A C 1
ATOM 699 O O . ARG A 1 91 ? 3.201 -2.238 -20.987 1.00 97.50 91 ARG A O 1
ATOM 706 N N . SER A 1 92 ? 2.181 -0.817 -19.564 1.00 96.81 92 SER A N 1
ATOM 707 C CA . SER A 1 92 ? 2.485 0.407 -20.307 1.00 96.81 92 SER A CA 1
ATOM 708 C C . SER A 1 92 ? 3.994 0.612 -20.475 1.00 96.81 92 SER A C 1
ATOM 710 O O . SER A 1 92 ? 4.459 0.931 -21.567 1.00 96.81 92 SER A O 1
ATOM 712 N N . TRP A 1 93 ? 4.789 0.347 -19.433 1.00 96.25 93 TRP A N 1
ATOM 713 C CA . TRP A 1 93 ? 6.251 0.409 -19.517 1.00 96.25 93 TRP A CA 1
ATOM 714 C C . TRP A 1 93 ? 6.823 -0.567 -20.564 1.00 96.25 93 TRP A C 1
ATOM 716 O O . TRP A 1 93 ? 7.690 -0.186 -21.353 1.00 96.25 93 TRP A O 1
ATOM 726 N N . ILE A 1 94 ? 6.308 -1.801 -20.631 1.00 94.75 94 ILE A N 1
ATOM 727 C CA . ILE A 1 94 ? 6.708 -2.783 -21.655 1.00 94.75 94 ILE A CA 1
ATOM 728 C C . ILE A 1 94 ? 6.322 -2.301 -23.059 1.00 94.75 94 ILE A C 1
ATOM 730 O O . ILE A 1 94 ? 7.141 -2.375 -23.978 1.00 94.75 94 ILE A O 1
ATOM 734 N N . GLU A 1 95 ? 5.092 -1.811 -23.231 1.00 94.62 95 GLU A N 1
ATOM 735 C CA . GLU A 1 95 ? 4.582 -1.310 -24.514 1.00 94.62 95 GLU A CA 1
ATOM 736 C C . GLU A 1 95 ? 5.453 -0.149 -25.033 1.00 94.62 95 GLU A C 1
ATOM 738 O O . GLU A 1 95 ? 5.934 -0.200 -26.168 1.00 94.62 95 GLU A O 1
ATOM 743 N N . GLN A 1 96 ? 5.796 0.815 -24.173 1.00 92.19 96 GLN A N 1
ATOM 744 C CA . GLN A 1 96 ? 6.719 1.915 -24.495 1.00 92.19 96 GLN A CA 1
ATOM 745 C C . GLN A 1 96 ? 8.128 1.424 -24.865 1.00 92.19 96 GLN A C 1
ATOM 747 O O . GLN A 1 96 ? 8.772 1.962 -25.775 1.00 92.19 96 GLN A O 1
ATOM 752 N N . GLY A 1 97 ? 8.621 0.386 -24.183 1.00 89.44 97 GLY A N 1
ATOM 753 C CA . GLY A 1 97 ? 9.893 -0.253 -24.515 1.00 89.44 97 GLY A CA 1
ATOM 754 C C . GLY A 1 97 ? 9.887 -0.851 -25.925 1.00 89.44 97 GLY A C 1
ATOM 755 O O . GLY A 1 97 ? 10.830 -0.645 -26.694 1.00 89.44 97 GLY A O 1
ATOM 756 N N . PHE A 1 98 ? 8.802 -1.536 -26.298 1.00 87.88 98 PHE A N 1
ATOM 757 C CA . PHE A 1 98 ? 8.642 -2.122 -27.630 1.00 87.88 98 PHE A CA 1
ATOM 758 C C . PHE A 1 98 ? 8.537 -1.059 -28.731 1.00 87.88 98 PHE A C 1
ATOM 760 O O . PHE A 1 98 ? 9.149 -1.207 -29.793 1.00 87.88 98 PHE A O 1
ATOM 767 N N . GLU A 1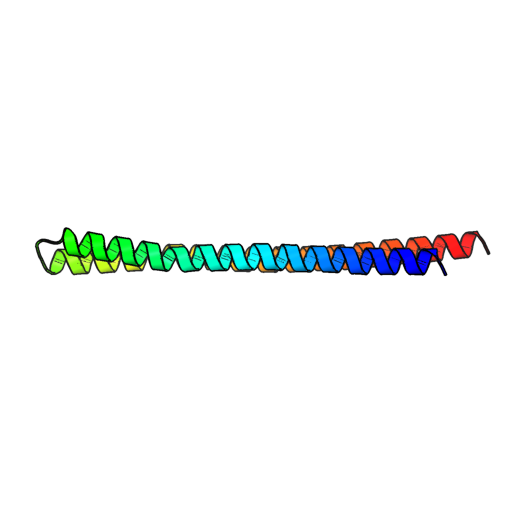 99 ? 7.811 0.032 -28.482 1.00 89.31 99 GLU A N 1
ATOM 768 C CA . GLU A 1 99 ? 7.723 1.170 -29.403 1.00 89.31 99 GLU A CA 1
ATOM 769 C C . GLU A 1 99 ? 9.090 1.824 -29.629 1.00 89.31 99 GLU A C 1
ATOM 771 O O . GLU A 1 99 ? 9.493 2.057 -30.774 1.00 89.31 99 GLU A O 1
ATOM 776 N N . THR A 1 100 ? 9.839 2.061 -28.548 1.00 87.06 100 THR A N 1
ATOM 777 C CA . THR A 1 100 ? 11.185 2.647 -28.602 1.00 87.06 100 THR A CA 1
ATOM 778 C C . THR A 1 100 ? 12.135 1.761 -29.402 1.00 87.06 100 THR A C 1
ATOM 780 O O . THR A 1 100 ? 12.819 2.239 -30.311 1.00 87.06 100 THR A O 1
ATOM 783 N N . PHE A 1 101 ? 12.131 0.455 -29.127 1.00 84.94 101 PHE A N 1
ATOM 784 C CA . PHE A 1 101 ? 12.928 -0.520 -29.867 1.00 84.94 101 PHE A CA 1
ATOM 785 C C . PHE A 1 101 ? 12.557 -0.555 -31.357 1.00 84.94 101 PHE A C 1
ATOM 787 O O . PHE A 1 101 ? 13.429 -0.428 -32.220 1.00 84.94 101 PHE A O 1
ATOM 794 N N . SER A 1 102 ? 11.264 -0.667 -31.673 1.00 84.75 102 SER A N 1
ATOM 795 C CA . SER A 1 102 ? 10.765 -0.722 -33.054 1.00 84.75 102 SER A CA 1
ATOM 796 C C . SER A 1 102 ? 11.150 0.530 -33.843 1.00 84.75 102 SER A C 1
ATOM 798 O O . SER A 1 102 ? 11.594 0.444 -34.992 1.00 84.75 102 SER A O 1
ATOM 800 N N . LYS A 1 103 ? 11.057 1.703 -33.207 1.00 86.06 103 LYS A N 1
ATOM 801 C CA . LYS A 1 103 ? 11.489 2.976 -33.785 1.00 86.06 103 LYS A CA 1
ATOM 802 C C . LYS A 1 103 ? 12.984 2.960 -34.106 1.00 86.06 103 LYS A C 1
ATOM 804 O O . LYS A 1 103 ? 13.343 3.247 -35.248 1.00 86.06 103 LYS A O 1
ATOM 809 N N . GLN A 1 104 ? 13.834 2.559 -33.161 1.00 83.19 104 GLN A N 1
ATOM 810 C CA . GLN A 1 104 ? 15.287 2.502 -33.363 1.00 83.19 104 GLN A CA 1
ATOM 811 C C . GLN A 1 104 ? 15.700 1.519 -34.467 1.00 83.19 104 GLN A C 1
ATOM 813 O O . GLN A 1 104 ? 16.560 1.846 -35.291 1.00 83.19 104 GLN A O 1
ATOM 818 N N . VAL A 1 105 ? 15.064 0.345 -34.544 1.00 82.94 105 VAL A N 1
ATOM 819 C CA . VAL A 1 105 ? 15.303 -0.627 -35.625 1.00 82.94 105 VAL A CA 1
ATOM 820 C C . VAL A 1 105 ? 14.894 -0.041 -36.978 1.00 82.94 105 VAL A C 1
ATOM 822 O O . VAL A 1 105 ? 15.684 -0.067 -37.920 1.00 82.94 105 VAL A O 1
ATOM 825 N N . SER A 1 106 ? 13.703 0.557 -37.077 1.00 82.31 106 SER A N 1
ATOM 826 C CA . SER A 1 106 ? 13.221 1.156 -38.330 1.00 82.31 106 SER A CA 1
ATOM 827 C C . SER A 1 106 ? 14.098 2.315 -38.823 1.00 82.31 106 SER A C 1
ATOM 829 O O . SER A 1 106 ? 14.310 2.467 -40.026 1.00 82.31 106 SER A O 1
ATOM 831 N N . GLN A 1 107 ? 14.638 3.120 -37.904 1.00 80.38 107 GLN A N 1
ATOM 832 C CA . GLN A 1 107 ? 15.559 4.208 -38.226 1.00 80.38 107 GLN A CA 1
ATOM 833 C C . GLN A 1 107 ? 16.917 3.669 -38.674 1.00 80.38 107 GLN A C 1
ATOM 835 O O . GLN A 1 107 ? 17.460 4.154 -39.659 1.00 80.38 107 GLN A O 1
ATOM 840 N N . SER A 1 108 ? 17.424 2.621 -38.022 1.00 73.38 108 SER A N 1
ATOM 841 C CA . SER A 1 108 ? 18.690 1.984 -38.404 1.00 73.38 108 SER A CA 1
ATOM 842 C C . SER A 1 108 ? 18.627 1.350 -39.799 1.00 73.38 108 SER A C 1
ATOM 844 O O . SER A 1 108 ? 19.597 1.430 -40.542 1.00 73.38 108 SER A O 1
ATOM 846 N N . VAL A 1 109 ? 17.479 0.781 -40.188 1.00 73.00 109 VAL A N 1
ATOM 847 C CA . VAL A 1 109 ? 17.255 0.211 -41.532 1.00 73.00 109 VAL A CA 1
ATOM 848 C C . VAL A 1 109 ? 17.105 1.287 -42.615 1.00 73.00 109 VAL A C 1
ATOM 850 O O . VAL A 1 109 ? 17.446 1.037 -43.761 1.00 73.00 109 VAL A O 1
ATOM 853 N N . LYS A 1 110 ? 16.615 2.490 -42.286 1.00 66.19 110 LYS A N 1
ATOM 854 C CA . LYS A 1 110 ? 16.502 3.605 -43.250 1.00 66.19 110 LYS A CA 1
ATOM 855 C C . LYS A 1 110 ? 17.821 4.339 -43.516 1.00 66.19 110 LYS A C 1
ATOM 857 O O . LYS A 1 110 ? 17.882 5.123 -44.458 1.00 66.19 110 LYS A O 1
ATOM 862 N N . VAL A 1 111 ? 18.819 4.157 -42.653 1.00 55.59 111 VAL A N 1
ATOM 863 C CA . VAL A 1 111 ? 20.120 4.848 -42.715 1.00 55.59 111 VAL A CA 1
ATOM 864 C C . VAL A 1 111 ? 21.237 3.922 -43.242 1.00 55.59 111 VAL A C 1
ATOM 866 O O . VAL A 1 111 ? 22.327 4.408 -43.534 1.00 55.59 111 VAL A O 1
ATOM 869 N N . ALA A 1 112 ? 20.965 2.618 -43.390 1.00 51.09 112 ALA A N 1
ATOM 870 C CA . ALA A 1 112 ? 21.837 1.618 -44.021 1.00 51.09 112 ALA A CA 1
ATOM 871 C C . ALA A 1 112 ? 21.500 1.438 -45.508 1.00 51.09 112 ALA A C 1
ATOM 873 O O . ALA A 1 112 ? 22.450 1.210 -46.289 1.00 51.09 112 ALA A O 1
#

Foldseek 3Di:
DVLVVVLVVVLVVVVVVLVVVLVVVVVVLVVVLVVLVVVLVVQLVVQVVPDPDVVSSVVSNVVSVVVSVVVVVVSVVVVVVSVVVSVVSVVVSVVVSVVSVVVVVVVVVVVD

InterPro domains:
  IPR018968 Phasin [PF09361] (2-96)

Organism: NCBI:txid1543721

pLDDT: mean 90.23, std 8.44, range [51.09, 97.88]

Radius of gyration: 25.19 Å; chains: 1; bounding box: 50×11×77 Å